Protein AF-A0A7Y0BEG0-F1 (afdb_monomer_lite)

Radius of gyration: 19.0 Å; chains: 1; bounding box: 39×30×55 Å

pLDDT: mean 76.15, std 11.78, range [48.09, 90.31]

Structure (mmCIF, N/CA/C/O backbone):
data_AF-A0A7Y0BEG0-F1
#
_entry.id   AF-A0A7Y0BEG0-F1
#
loop_
_atom_site.group_PDB
_atom_site.id
_atom_site.type_symbol
_atom_site.label_atom_id
_atom_site.label_alt_id
_atom_site.label_comp_id
_atom_site.label_asym_id
_atom_site.label_entity_id
_atom_site.label_seq_id
_atom_site.pdbx_PDB_ins_code
_atom_site.Cartn_x
_atom_site.Cartn_y
_atom_site.Cartn_z
_atom_site.occupancy
_atom_site.B_iso_or_equiv
_atom_site.auth_seq_id
_atom_site.auth_comp_id
_atom_site.auth_asym_id
_atom_site.auth_atom_id
_atom_site.pdbx_PDB_model_num
ATOM 1 N N . MET A 1 1 ? 15.403 -1.562 -17.195 1.00 53.97 1 MET A N 1
ATOM 2 C CA . MET A 1 1 ? 14.228 -0.982 -16.501 1.00 53.97 1 MET A CA 1
ATOM 3 C C . MET A 1 1 ? 14.697 -0.200 -15.284 1.00 53.97 1 MET A C 1
ATOM 5 O O . MET A 1 1 ? 15.656 -0.618 -14.653 1.00 53.97 1 MET A O 1
ATOM 9 N N . ASN A 1 2 ? 14.097 0.963 -15.021 1.00 68.12 2 ASN A N 1
ATOM 10 C CA . ASN A 1 2 ? 14.634 2.037 -14.172 1.00 68.12 2 ASN A CA 1
ATOM 11 C C . ASN A 1 2 ? 14.890 1.625 -12.704 1.00 68.12 2 ASN A C 1
ATOM 13 O O . ASN A 1 2 ? 14.003 1.762 -11.865 1.00 68.12 2 ASN A O 1
ATOM 17 N N . GLN A 1 3 ? 16.120 1.211 -12.370 1.00 78.56 3 GLN A N 1
ATOM 18 C CA . GLN A 1 3 ? 16.546 0.889 -10.994 1.00 78.56 3 GLN A CA 1
ATOM 19 C C . GLN A 1 3 ? 16.280 2.036 -10.006 1.00 78.56 3 GLN A C 1
ATOM 21 O O . GLN A 1 3 ? 15.846 1.801 -8.881 1.00 78.56 3 GLN A O 1
ATOM 26 N N . CYS A 1 4 ? 16.458 3.291 -10.434 1.00 81.19 4 CYS A N 1
ATOM 27 C CA . CYS A 1 4 ? 16.108 4.457 -9.619 1.00 81.19 4 CYS A CA 1
ATOM 28 C C . CYS A 1 4 ? 14.607 4.522 -9.298 1.00 81.19 4 CYS A C 1
ATOM 30 O O . CYS A 1 4 ? 14.233 4.930 -8.201 1.00 81.19 4 CYS A O 1
ATOM 32 N N . TYR A 1 5 ? 13.746 4.098 -10.230 1.00 83.00 5 TYR A N 1
ATOM 33 C CA . TYR A 1 5 ? 12.298 4.060 -10.028 1.00 83.00 5 TYR A CA 1
ATOM 34 C C . TYR A 1 5 ? 11.904 2.945 -9.048 1.00 83.00 5 TYR A C 1
ATOM 36 O O . TYR A 1 5 ? 11.082 3.194 -8.174 1.00 83.00 5 TYR A O 1
ATOM 44 N N . ASP A 1 6 ? 12.532 1.762 -9.117 1.00 84.00 6 ASP A N 1
ATOM 45 C CA . ASP A 1 6 ? 12.348 0.697 -8.109 1.00 84.00 6 ASP A CA 1
ATOM 46 C C . ASP A 1 6 ? 12.735 1.153 -6.710 1.00 84.00 6 ASP A C 1
ATOM 48 O O . ASP A 1 6 ? 11.982 0.972 -5.755 1.00 84.00 6 ASP A O 1
ATOM 52 N N . LEU A 1 7 ? 13.916 1.760 -6.601 1.00 87.69 7 LEU A N 1
ATOM 53 C CA . LEU A 1 7 ? 14.472 2.192 -5.329 1.00 87.69 7 LEU A CA 1
ATOM 54 C C . LEU A 1 7 ? 13.614 3.299 -4.706 1.00 87.69 7 LEU A C 1
ATOM 56 O O . LEU A 1 7 ? 13.339 3.268 -3.506 1.00 87.69 7 LEU A O 1
ATOM 60 N N . ALA A 1 8 ? 13.126 4.237 -5.524 1.00 87.25 8 ALA A N 1
ATOM 61 C CA . ALA A 1 8 ? 12.178 5.255 -5.088 1.00 87.25 8 ALA A CA 1
ATOM 62 C C . ALA A 1 8 ? 10.865 4.632 -4.589 1.00 87.25 8 ALA A C 1
ATOM 64 O O . ALA A 1 8 ? 10.387 4.999 -3.515 1.00 87.25 8 ALA A O 1
ATOM 65 N N . LEU A 1 9 ? 10.307 3.657 -5.313 1.00 86.50 9 LEU A N 1
ATOM 66 C CA . LEU A 1 9 ? 9.065 2.984 -4.922 1.00 86.50 9 LEU A CA 1
ATOM 67 C C . LEU A 1 9 ? 9.219 2.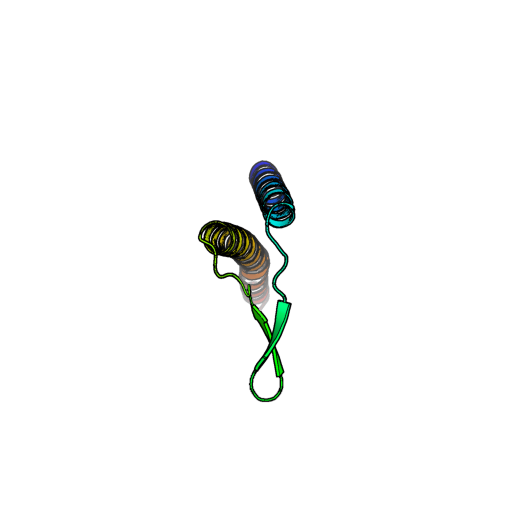198 -3.618 1.00 86.50 9 LEU A C 1
ATOM 69 O O . LEU A 1 9 ? 8.388 2.332 -2.722 1.00 86.50 9 LEU A O 1
ATOM 73 N N . ALA A 1 10 ? 10.319 1.458 -3.471 1.00 87.06 10 ALA A N 1
ATOM 74 C CA . ALA A 1 10 ? 10.643 0.738 -2.244 1.00 87.06 10 ALA A CA 1
ATOM 75 C C . ALA A 1 10 ? 10.791 1.695 -1.050 1.00 87.06 10 ALA A C 1
ATOM 77 O O . ALA A 1 10 ? 10.284 1.424 0.040 1.00 87.06 10 ALA A O 1
ATOM 78 N N . LYS A 1 11 ? 11.424 2.857 -1.253 1.00 90.31 11 LYS A N 1
ATOM 79 C CA . LYS A 1 11 ? 11.589 3.864 -0.199 1.00 90.31 11 LYS A CA 1
ATOM 80 C C . LYS A 1 11 ? 10.273 4.544 0.183 1.00 90.31 11 LYS A C 1
ATOM 82 O O . LYS A 1 11 ? 10.046 4.800 1.369 1.00 90.31 11 LYS A O 1
ATOM 87 N N . LEU A 1 12 ? 9.385 4.785 -0.784 1.00 86.50 12 LEU A N 1
ATOM 88 C CA . LEU A 1 12 ? 8.029 5.282 -0.532 1.00 86.50 12 LEU A CA 1
ATOM 89 C C . LEU A 1 12 ? 7.194 4.256 0.242 1.00 86.50 12 LEU A C 1
ATOM 91 O O . LEU A 1 12 ? 6.540 4.626 1.216 1.00 86.50 12 LEU A O 1
ATOM 95 N N . ALA A 1 13 ? 7.268 2.977 -0.132 1.00 86.75 13 ALA A N 1
ATOM 96 C CA . ALA A 1 13 ? 6.592 1.892 0.575 1.00 86.75 13 ALA A CA 1
ATOM 97 C C . ALA A 1 13 ? 7.076 1.774 2.026 1.00 86.75 13 ALA A C 1
ATOM 99 O O . ALA A 1 13 ? 6.264 1.770 2.951 1.00 86.75 13 ALA A O 1
ATOM 100 N N . HIS A 1 14 ? 8.395 1.775 2.235 1.00 87.81 14 HIS A N 1
ATOM 101 C CA . HIS A 1 14 ? 8.990 1.709 3.567 1.00 87.81 14 HIS A CA 1
ATOM 102 C C . HIS A 1 14 ? 8.564 2.894 4.446 1.00 87.81 14 HIS A C 1
ATOM 104 O O . HIS A 1 14 ? 8.145 2.712 5.588 1.00 87.81 14 HIS A O 1
ATOM 110 N N . THR A 1 15 ? 8.614 4.115 3.908 1.00 86.38 15 THR A N 1
ATOM 111 C CA . THR A 1 15 ? 8.192 5.325 4.634 1.00 86.38 15 THR A CA 1
ATOM 112 C C . THR A 1 15 ? 6.704 5.285 4.983 1.00 86.38 15 THR A C 1
ATOM 114 O O . THR A 1 15 ? 6.326 5.604 6.109 1.00 86.38 15 THR A O 1
ATOM 117 N N . ALA A 1 16 ? 5.852 4.846 4.052 1.00 83.62 16 ALA A N 1
ATOM 118 C CA . ALA A 1 16 ? 4.423 4.691 4.304 1.00 83.62 16 ALA A CA 1
ATOM 119 C C . ALA A 1 16 ? 4.144 3.662 5.411 1.00 83.62 16 ALA A C 1
ATOM 121 O O . ALA A 1 16 ? 3.277 3.884 6.253 1.00 83.62 16 ALA A O 1
ATOM 122 N N . GLN A 1 17 ? 4.912 2.571 5.450 1.00 84.62 17 GLN A N 1
ATOM 123 C CA . GLN A 1 17 ? 4.802 1.550 6.487 1.00 84.62 17 GLN A CA 1
ATOM 124 C C . GLN A 1 17 ? 5.268 2.068 7.854 1.00 84.62 17 GLN A C 1
ATOM 126 O O . GLN A 1 17 ? 4.604 1.822 8.857 1.00 84.62 17 GLN A O 1
ATOM 131 N N . GLN A 1 18 ? 6.349 2.852 7.905 1.00 87.31 18 GLN A N 1
ATOM 132 C CA . GLN A 1 18 ? 6.795 3.507 9.140 1.00 87.31 18 GLN A CA 1
ATOM 133 C C . GLN A 1 18 ? 5.749 4.491 9.677 1.00 87.31 18 GLN A C 1
ATOM 135 O O . GLN A 1 18 ? 5.468 4.510 10.873 1.00 87.31 18 GLN A O 1
ATOM 140 N N . LEU A 1 19 ? 5.116 5.270 8.797 1.00 82.56 19 LEU A N 1
ATOM 141 C CA . LEU A 1 19 ? 4.005 6.145 9.176 1.00 82.56 19 LEU A CA 1
ATOM 142 C C . LEU A 1 19 ? 2.793 5.344 9.664 1.00 82.56 19 LEU A C 1
ATOM 144 O O . LEU A 1 19 ? 2.151 5.743 10.631 1.00 82.56 19 LEU A O 1
ATOM 148 N N . ALA A 1 20 ? 2.517 4.189 9.056 1.00 81.44 20 ALA A N 1
ATOM 149 C CA . ALA A 1 20 ? 1.447 3.303 9.496 1.00 81.44 20 ALA A CA 1
ATOM 150 C C . ALA A 1 20 ? 1.684 2.717 10.895 1.00 81.44 20 ALA A C 1
ATOM 152 O O . ALA A 1 20 ? 0.710 2.486 11.600 1.00 81.44 20 ALA A O 1
ATOM 153 N N . MET A 1 21 ? 2.936 2.533 11.335 1.00 83.31 21 MET A N 1
ATOM 154 C CA . MET A 1 21 ? 3.229 2.095 12.710 1.00 83.31 21 MET A CA 1
ATOM 155 C C . MET A 1 21 ? 2.876 3.147 13.770 1.00 83.31 21 MET A C 1
ATOM 157 O O . MET A 1 21 ? 2.642 2.798 14.921 1.00 83.31 21 MET A O 1
ATOM 161 N N . ASN A 1 22 ? 2.819 4.427 13.390 1.00 82.50 22 ASN A N 1
ATOM 162 C CA . ASN A 1 22 ? 2.453 5.524 14.292 1.00 82.50 22 ASN A CA 1
ATOM 163 C C . ASN A 1 22 ? 0.936 5.721 14.410 1.00 82.50 22 ASN A C 1
ATOM 165 O O . ASN A 1 22 ? 0.472 6.636 15.088 1.00 82.50 22 ASN A O 1
ATOM 169 N N . VAL A 1 23 ? 0.155 4.895 13.718 1.00 79.12 23 VAL A N 1
ATOM 170 C CA . VAL A 1 23 ? -1.294 4.994 13.661 1.00 79.12 23 VAL A CA 1
ATOM 171 C C . VAL A 1 23 ? -1.886 3.659 14.109 1.00 79.12 23 VAL A C 1
ATOM 173 O O . VAL A 1 23 ? -1.422 2.614 13.652 1.00 79.12 23 VAL A O 1
ATOM 176 N N . PRO A 1 24 ? -2.917 3.646 14.975 1.00 75.94 24 PRO A N 1
ATOM 177 C CA . PRO A 1 24 ? -3.523 2.395 15.407 1.00 75.94 24 PRO A CA 1
ATOM 178 C C . PRO A 1 24 ? -4.014 1.596 14.198 1.00 75.94 24 PRO A C 1
ATOM 180 O O . PRO A 1 24 ? -4.695 2.132 13.317 1.00 75.94 24 PRO A O 1
ATOM 183 N N . ALA A 1 25 ? -3.621 0.321 14.149 1.00 69.88 25 ALA A N 1
ATOM 184 C CA . ALA A 1 25 ? -3.892 -0.568 13.029 1.00 69.88 25 ALA A CA 1
ATOM 185 C C . ALA A 1 25 ? -5.406 -0.723 12.789 1.00 69.88 25 ALA A C 1
ATOM 187 O O . ALA A 1 25 ? -6.198 -0.687 13.737 1.00 69.88 25 ALA A O 1
ATOM 188 N N . PRO A 1 26 ? -5.841 -0.904 11.529 1.00 75.69 26 PRO A N 1
ATOM 189 C CA . PRO A 1 26 ? -7.253 -1.083 11.233 1.00 75.69 26 PRO A CA 1
ATOM 190 C C . PRO A 1 26 ? -7.765 -2.370 11.891 1.00 75.69 26 PRO A C 1
ATOM 192 O O . PRO A 1 26 ? -7.173 -3.440 11.759 1.00 75.69 26 PRO A O 1
ATOM 195 N N . SER A 1 27 ? -8.888 -2.264 12.597 1.00 77.62 27 SER A N 1
ATOM 196 C CA . SER A 1 27 ? -9.518 -3.393 13.274 1.00 77.62 27 SER A CA 1
ATOM 197 C C . SER A 1 27 ? -10.341 -4.213 12.280 1.00 77.62 27 SER A C 1
ATOM 199 O O . SER A 1 27 ? -10.876 -3.685 11.297 1.00 77.62 27 SER A O 1
ATOM 201 N N . LYS A 1 28 ? -10.441 -5.521 12.527 1.00 77.81 28 LYS A N 1
ATOM 202 C CA . LYS A 1 28 ? -11.274 -6.430 11.738 1.00 77.81 28 LYS A CA 1
ATOM 203 C C . LYS A 1 28 ? -12.730 -6.210 12.140 1.00 77.81 28 LYS A C 1
ATOM 205 O O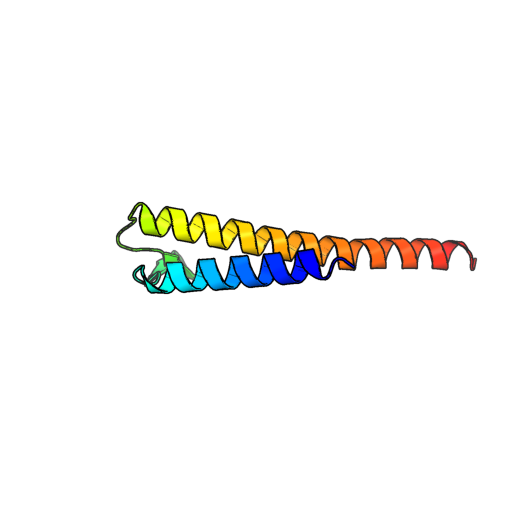 . LYS A 1 28 ? -13.147 -6.633 13.213 1.00 77.81 28 LYS A O 1
ATOM 210 N N . VAL A 1 29 ? -13.496 -5.543 11.283 1.00 79.50 29 VAL A N 1
ATOM 211 C CA . VAL A 1 29 ? -14.913 -5.258 11.527 1.00 79.50 29 VAL A CA 1
ATOM 212 C C . VAL A 1 29 ? -15.764 -6.234 10.707 1.00 79.50 29 VAL A C 1
ATOM 214 O O . VAL A 1 29 ? -15.522 -6.370 9.501 1.00 79.50 29 VAL A O 1
ATOM 217 N N . PRO A 1 30 ? -16.745 -6.925 11.318 1.00 82.69 30 PRO A N 1
ATOM 218 C CA . PRO A 1 30 ? -17.681 -7.759 10.573 1.00 82.69 30 PRO A CA 1
ATOM 219 C C . PRO A 1 30 ? -18.499 -6.892 9.608 1.00 82.69 30 PRO A C 1
ATOM 221 O O . PRO A 1 30 ? -19.018 -5.839 9.982 1.00 82.69 30 PRO A O 1
ATOM 224 N N . PHE A 1 31 ? -18.592 -7.313 8.348 1.00 79.69 31 PHE A N 1
ATOM 225 C CA . PHE A 1 31 ? -19.362 -6.622 7.321 1.00 79.69 31 PHE A CA 1
ATOM 226 C C . PHE A 1 31 ? -20.087 -7.632 6.435 1.00 79.69 31 PHE A C 1
ATOM 228 O O . PHE A 1 31 ? -19.470 -8.331 5.630 1.00 79.69 31 PHE A O 1
ATOM 235 N N . GLN A 1 32 ? -21.414 -7.673 6.577 1.00 81.81 32 GLN A N 1
ATOM 236 C CA . GLN A 1 32 ? -22.280 -8.663 5.932 1.00 81.81 32 GLN A CA 1
ATOM 237 C C . GLN A 1 32 ? -21.785 -10.096 6.220 1.00 81.81 32 GLN A C 1
ATOM 239 O O . GLN A 1 32 ? -21.618 -10.451 7.383 1.00 81.81 32 GLN A O 1
ATOM 244 N N . ASN A 1 33 ? -21.497 -10.886 5.180 1.00 82.12 33 ASN A N 1
ATOM 245 C CA . ASN A 1 33 ? -20.977 -12.255 5.277 1.00 82.12 33 ASN A CA 1
ATOM 246 C C . ASN A 1 33 ? -19.437 -12.336 5.298 1.00 82.12 33 ASN A C 1
ATOM 248 O O . ASN A 1 33 ? -18.878 -13.419 5.140 1.00 82.12 33 ASN A O 1
ATOM 252 N N . SER A 1 34 ? -18.730 -11.212 5.441 1.00 78.81 34 SER A N 1
ATOM 253 C CA . SER A 1 34 ? -17.264 -11.173 5.420 1.00 78.81 34 SER A CA 1
ATOM 254 C C . SER A 1 34 ? -16.710 -10.201 6.468 1.00 78.81 34 SER A C 1
ATOM 256 O O . SER A 1 34 ? -17.422 -9.707 7.343 1.00 78.81 34 SER A O 1
ATOM 258 N N . PHE A 1 35 ? -15.408 -9.944 6.418 1.00 78.94 35 PHE A N 1
ATOM 259 C CA . PHE A 1 35 ? -14.730 -8.983 7.273 1.00 78.94 35 PHE A CA 1
ATOM 260 C C . PHE A 1 35 ? -14.044 -7.911 6.437 1.00 78.94 35 PHE A C 1
ATOM 262 O O . PHE A 1 35 ? -13.463 -8.185 5.389 1.00 78.94 35 PHE A O 1
ATOM 269 N N . VAL A 1 36 ? -14.077 -6.680 6.935 1.00 78.12 36 VAL A N 1
ATOM 270 C CA . VAL A 1 36 ? -13.336 -5.560 6.355 1.00 78.12 36 VAL A CA 1
ATOM 271 C C . VAL A 1 36 ? -12.411 -4.973 7.407 1.00 78.12 36 VAL A C 1
ATOM 273 O O . VAL A 1 36 ? -12.780 -4.815 8.570 1.00 78.12 36 VAL A O 1
ATOM 276 N N . PHE A 1 37 ? -11.197 -4.630 6.995 1.00 75.62 37 PHE A N 1
ATOM 277 C CA . PHE A 1 37 ? -10.275 -3.885 7.841 1.00 75.62 37 PHE A CA 1
ATOM 278 C C . PHE A 1 37 ? -10.670 -2.411 7.803 1.00 75.62 37 PHE A C 1
ATOM 280 O O . PHE A 1 37 ? -10.632 -1.779 6.745 1.00 75.62 37 PHE A O 1
ATOM 287 N N . ARG A 1 38 ? -11.098 -1.867 8.945 1.00 73.00 38 ARG A N 1
ATOM 288 C CA . ARG A 1 38 ? -11.472 -0.455 9.076 1.00 73.00 38 ARG A CA 1
ATOM 289 C C . ARG A 1 38 ? -10.797 0.166 10.285 1.00 73.00 38 ARG A C 1
ATOM 291 O O . ARG A 1 38 ? -10.739 -0.418 11.363 1.00 73.00 38 ARG A O 1
ATOM 298 N N . TYR A 1 39 ? -10.326 1.389 10.097 1.00 73.56 39 TYR A N 1
ATOM 299 C CA . TYR A 1 39 ? -9.899 2.235 11.197 1.00 73.56 39 TYR A CA 1
ATOM 300 C C . TYR A 1 39 ? -11.124 2.641 12.031 1.00 73.56 39 TYR A C 1
ATOM 302 O O . TYR A 1 39 ? -12.073 3.208 11.484 1.00 73.56 39 TYR A O 1
ATOM 310 N N . GLN A 1 40 ? -11.126 2.311 13.328 1.00 65.56 40 GLN A N 1
ATOM 311 C CA . GLN A 1 40 ? -12.252 2.613 14.227 1.00 65.56 40 GLN A CA 1
ATOM 312 C C . GLN A 1 40 ? -12.360 4.113 14.522 1.00 65.56 40 GLN A C 1
ATOM 314 O O . GLN A 1 40 ? -13.454 4.666 14.497 1.00 65.56 40 GLN A O 1
ATOM 319 N N . GLU A 1 41 ? -11.222 4.771 14.738 1.00 67.88 41 GLU A N 1
ATOM 320 C CA . GLU A 1 41 ? -11.160 6.168 15.186 1.00 67.88 41 GLU A CA 1
ATOM 321 C C . GLU A 1 41 ? -11.344 7.189 14.048 1.00 67.88 41 GLU A C 1
ATOM 323 O O . GLU A 1 41 ? -11.629 8.354 14.311 1.00 67.88 41 GLU A O 1
ATOM 328 N N . LYS A 1 42 ? -11.216 6.756 12.782 1.00 71.62 42 LYS A N 1
ATOM 329 C CA . LYS A 1 42 ? -11.339 7.576 11.557 1.00 71.62 42 LYS A CA 1
ATOM 330 C C . LYS A 1 42 ? -10.597 8.921 11.633 1.00 71.62 42 LYS A C 1
ATOM 332 O O . LYS A 1 42 ? -11.093 9.939 11.152 1.00 71.62 42 LYS A O 1
ATOM 337 N N . THR A 1 43 ? -9.408 8.933 12.222 1.00 78.19 43 THR A N 1
ATOM 338 C CA . THR A 1 43 ? -8.612 10.153 12.363 1.00 78.19 43 THR A CA 1
ATOM 339 C C . THR A 1 43 ? -8.060 10.614 11.011 1.00 78.19 43 THR A C 1
ATOM 341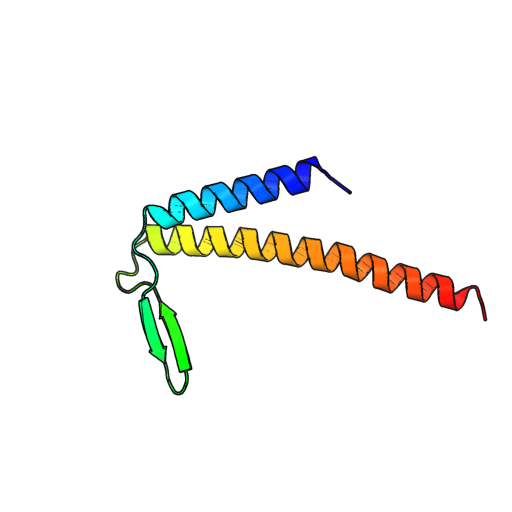 O O . THR A 1 43 ? -7.910 9.833 10.065 1.00 78.19 43 THR A O 1
ATOM 344 N N . ILE A 1 44 ? -7.731 11.903 10.896 1.00 78.19 44 ILE A N 1
ATOM 345 C CA . ILE A 1 44 ? -7.159 12.474 9.665 1.00 78.19 44 ILE A CA 1
ATOM 346 C C . ILE A 1 44 ? -5.839 11.766 9.313 1.00 78.19 44 ILE A C 1
ATOM 348 O O . ILE A 1 44 ? -5.570 11.478 8.150 1.00 78.19 44 ILE A O 1
ATOM 352 N N . GLN A 1 45 ? -5.050 11.403 10.322 1.00 79.75 45 GLN A N 1
ATOM 353 C CA . GLN A 1 45 ? -3.792 10.671 10.204 1.00 79.75 45 GLN A CA 1
ATOM 354 C C . GLN A 1 45 ? -4.006 9.287 9.575 1.00 79.75 45 GLN A C 1
ATOM 356 O O . GLN A 1 45 ? -3.285 8.915 8.649 1.00 79.75 45 GLN A O 1
ATOM 361 N N . GLN A 1 46 ? -5.044 8.557 10.004 1.00 78.88 46 GLN A N 1
ATOM 362 C CA . GLN A 1 46 ? -5.446 7.279 9.402 1.00 78.88 46 GLN A CA 1
ATOM 363 C C . GLN A 1 46 ? -5.829 7.443 7.933 1.00 78.88 46 GLN A C 1
ATOM 365 O O . GLN A 1 46 ? -5.391 6.661 7.090 1.00 78.88 46 GLN A O 1
ATOM 370 N N . ALA A 1 47 ? -6.600 8.483 7.605 1.00 82.88 47 ALA A N 1
ATOM 371 C CA . ALA A 1 47 ? -6.994 8.762 6.229 1.00 82.88 47 ALA A CA 1
ATOM 372 C C . ALA A 1 47 ? -5.786 9.099 5.337 1.00 82.88 47 ALA A C 1
ATOM 374 O O . ALA A 1 47 ? -5.700 8.608 4.209 1.00 82.88 47 ALA A O 1
ATOM 375 N N . ILE A 1 48 ? -4.831 9.887 5.845 1.00 83.69 48 ILE A N 1
ATOM 376 C CA . ILE A 1 48 ? -3.595 10.237 5.132 1.00 83.69 48 ILE A CA 1
ATOM 377 C C . ILE A 1 48 ? -2.746 8.987 4.886 1.00 83.69 48 ILE A C 1
ATOM 379 O O . ILE A 1 48 ? -2.355 8.742 3.744 1.00 83.69 48 ILE A O 1
ATOM 383 N N . VAL A 1 49 ? -2.512 8.164 5.915 1.00 85.00 49 VAL A N 1
ATOM 384 C CA . VAL A 1 49 ? -1.755 6.908 5.786 1.00 85.00 49 VAL A CA 1
ATOM 385 C C . VAL A 1 49 ? -2.440 5.964 4.801 1.00 85.00 49 VAL A C 1
ATOM 387 O O . VAL A 1 49 ? -1.793 5.448 3.892 1.00 85.00 49 VAL A O 1
ATOM 390 N N . GLN A 1 50 ? -3.758 5.787 4.904 1.00 83.25 50 GLN A N 1
ATOM 391 C CA . GLN A 1 50 ? -4.514 4.931 3.992 1.00 83.25 50 GLN A CA 1
ATOM 392 C C . GLN A 1 50 ? -4.423 5.420 2.540 1.00 83.25 50 GLN A C 1
ATOM 394 O O . GLN A 1 50 ? -4.280 4.610 1.619 1.00 83.25 50 GLN A O 1
ATOM 399 N N . LYS A 1 51 ? -4.492 6.738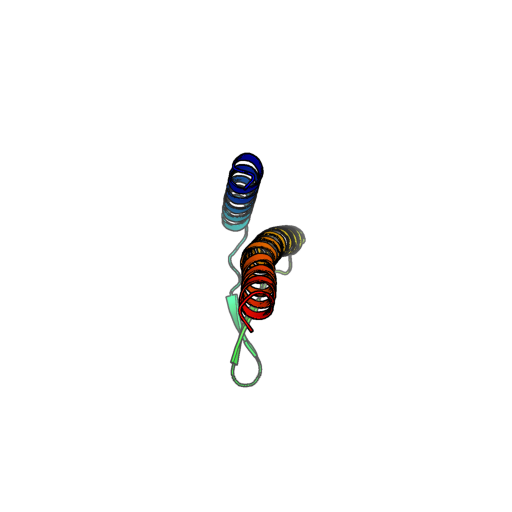 2.316 1.00 86.94 51 LYS A N 1
ATOM 400 C CA . LYS A 1 51 ? -4.351 7.331 0.982 1.00 86.94 51 LYS A CA 1
ATOM 401 C C . LYS A 1 51 ? -2.935 7.138 0.433 1.00 86.94 51 LYS A C 1
ATOM 403 O O . LYS A 1 51 ? -2.789 6.796 -0.739 1.00 86.94 51 LYS A O 1
ATOM 408 N N . LEU A 1 52 ? -1.918 7.317 1.274 1.00 86.19 52 LEU A N 1
ATOM 409 C CA . LEU A 1 52 ? -0.513 7.144 0.911 1.00 86.19 52 LEU A CA 1
ATOM 410 C C . LEU A 1 52 ? -0.213 5.694 0.518 1.00 86.19 52 LEU A C 1
ATOM 412 O O . LEU A 1 52 ? 0.309 5.449 -0.568 1.00 86.19 52 LEU A O 1
ATOM 416 N N . VAL A 1 53 ? -0.612 4.735 1.357 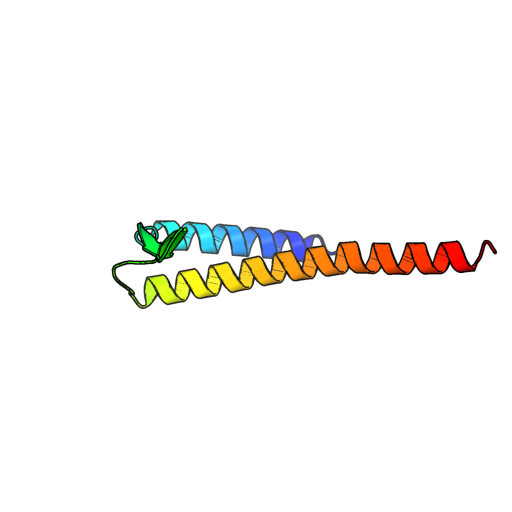1.00 86.50 53 VAL A N 1
ATOM 417 C CA . VAL A 1 53 ? -0.452 3.300 1.081 1.00 86.50 53 VAL A CA 1
ATOM 418 C C . VAL A 1 53 ? -1.154 2.929 -0.223 1.00 86.50 53 VAL A C 1
ATOM 420 O O . VAL A 1 53 ? -0.551 2.289 -1.080 1.00 86.50 53 VAL A O 1
ATOM 423 N N . ARG A 1 54 ? -2.392 3.400 -0.429 1.00 85.31 54 ARG A N 1
ATOM 424 C CA . ARG A 1 54 ? -3.135 3.145 -1.670 1.00 85.31 54 ARG A CA 1
ATOM 425 C C . ARG A 1 54 ? -2.398 3.670 -2.903 1.00 85.31 54 ARG A C 1
ATOM 427 O O . ARG A 1 54 ? -2.332 2.954 -3.893 1.00 85.31 54 ARG A O 1
ATOM 434 N N . ALA A 1 55 ? -1.827 4.873 -2.849 1.00 88.12 55 ALA A N 1
ATOM 435 C CA . ALA A 1 55 ? -1.071 5.431 -3.970 1.00 88.12 55 ALA A CA 1
ATOM 436 C C . ALA A 1 55 ? 0.171 4.589 -4.311 1.00 88.12 55 ALA A C 1
ATOM 438 O O . ALA A 1 55 ? 0.400 4.286 -5.481 1.00 88.12 55 ALA A O 1
ATOM 439 N N . VAL A 1 56 ? 0.933 4.156 -3.302 1.00 87.88 56 VAL A N 1
ATOM 440 C CA . VAL A 1 56 ? 2.116 3.302 -3.502 1.00 87.88 56 VAL A CA 1
ATOM 441 C C . VAL A 1 56 ? 1.727 1.930 -4.061 1.00 87.88 56 VAL A C 1
ATOM 443 O O . VAL A 1 56 ? 2.357 1.453 -5.004 1.00 87.88 56 VAL A O 1
ATOM 446 N N . SER A 1 57 ? 0.655 1.314 -3.550 1.00 86.06 57 SER A N 1
ATOM 447 C CA . SER A 1 57 ? 0.138 0.047 -4.082 1.00 86.06 57 SER A CA 1
ATOM 448 C C . SER A 1 57 ? -0.320 0.171 -5.536 1.00 86.06 57 SER A C 1
ATOM 450 O O . SER A 1 57 ? -0.012 -0.705 -6.342 1.00 86.06 57 SER A O 1
ATOM 452 N N . THR A 1 58 ? -1.000 1.263 -5.900 1.00 86.06 58 THR A N 1
ATOM 453 C CA . THR A 1 58 ? -1.390 1.523 -7.293 1.00 86.06 58 THR A CA 1
ATOM 454 C C . THR A 1 58 ? -0.167 1.691 -8.189 1.00 86.06 58 THR A C 1
ATOM 456 O O . THR A 1 58 ? -0.128 1.107 -9.264 1.00 86.06 58 THR A O 1
ATOM 459 N N . LEU A 1 59 ? 0.858 2.427 -7.748 1.00 86.44 59 LEU A N 1
ATOM 460 C CA . LEU A 1 59 ? 2.102 2.583 -8.509 1.00 86.44 59 LEU A CA 1
ATOM 461 C C . LEU A 1 59 ? 2.810 1.238 -8.736 1.00 86.44 59 LEU A C 1
ATOM 463 O O . LEU A 1 59 ? 3.245 0.960 -9.853 1.00 86.44 59 LEU A O 1
ATOM 467 N N . HIS A 1 60 ? 2.868 0.374 -7.717 1.00 85.31 60 HIS A N 1
ATOM 468 C CA . HIS A 1 60 ? 3.374 -0.994 -7.865 1.00 85.31 60 HIS A CA 1
ATOM 469 C C . HIS A 1 60 ? 2.553 -1.809 -8.871 1.00 85.31 60 HIS A C 1
ATOM 471 O O . HIS A 1 60 ? 3.130 -2.487 -9.720 1.00 85.31 60 HIS A O 1
ATOM 477 N N . ALA A 1 61 ? 1.222 -1.737 -8.795 1.00 85.38 61 ALA A N 1
ATOM 478 C CA . ALA A 1 61 ? 0.336 -2.458 -9.700 1.00 85.38 61 ALA A CA 1
ATOM 479 C C . ALA A 1 61 ? 0.502 -1.986 -11.150 1.00 85.38 61 ALA A C 1
ATOM 481 O O . ALA A 1 61 ? 0.676 -2.813 -12.037 1.00 85.38 61 ALA A O 1
ATOM 482 N N . THR A 1 62 ? 0.529 -0.673 -11.393 1.00 85.62 62 THR A N 1
ATOM 483 C CA . THR A 1 62 ? 0.767 -0.107 -12.728 1.00 85.62 62 THR A CA 1
ATOM 484 C C . THR A 1 62 ? 2.126 -0.526 -13.269 1.00 85.62 62 THR A C 1
ATOM 486 O O . THR A 1 62 ? 2.222 -0.921 -14.425 1.00 85.62 62 THR A O 1
ATOM 489 N N . ARG A 1 63 ? 3.174 -0.515 -12.439 1.00 84.00 63 ARG A N 1
ATOM 490 C CA . ARG A 1 63 ? 4.495 -1.003 -12.840 1.00 84.00 63 ARG A CA 1
ATOM 491 C C . ARG A 1 63 ? 4.456 -2.474 -13.263 1.00 84.00 63 ARG A C 1
ATOM 493 O O . ARG A 1 63 ? 4.999 -2.814 -14.309 1.00 84.00 63 ARG A O 1
ATOM 500 N N . LEU A 1 64 ? 3.821 -3.330 -12.461 1.00 82.00 64 LEU A N 1
ATOM 501 C CA . LEU A 1 64 ? 3.675 -4.755 -12.764 1.00 82.00 64 LEU A CA 1
ATOM 502 C C . LEU A 1 64 ? 2.859 -4.974 -14.047 1.00 82.00 64 LEU A C 1
ATOM 504 O O . LEU A 1 64 ? 3.198 -5.833 -14.854 1.00 82.00 64 LEU A O 1
ATOM 508 N N . LEU A 1 65 ? 1.805 -4.179 -14.250 1.00 81.25 65 LEU A N 1
ATOM 509 C CA . LEU A 1 65 ? 0.987 -4.197 -15.462 1.00 81.25 65 LEU A CA 1
ATOM 510 C C . LEU A 1 65 ? 1.768 -3.737 -16.690 1.00 81.25 65 LEU A C 1
ATOM 512 O O . LEU A 1 65 ? 1.600 -4.332 -17.743 1.00 81.25 65 LEU A O 1
ATOM 516 N N . MET A 1 66 ? 2.626 -2.722 -16.578 1.00 79.06 66 MET A N 1
ATOM 517 C CA . MET A 1 66 ? 3.491 -2.306 -17.683 1.00 79.06 66 MET A CA 1
ATOM 518 C C . MET A 1 66 ? 4.484 -3.417 -18.031 1.00 79.06 66 MET A C 1
ATOM 520 O O . MET A 1 66 ? 4.590 -3.783 -19.194 1.00 79.06 66 MET A O 1
ATOM 524 N N . ASP A 1 67 ? 5.144 -4.013 -17.038 1.00 77.25 67 ASP A N 1
ATOM 525 C CA . ASP A 1 67 ? 6.088 -5.120 -17.246 1.00 77.25 67 ASP A CA 1
ATOM 526 C C . ASP A 1 67 ? 5.426 -6.329 -17.942 1.00 77.25 67 ASP A C 1
ATOM 528 O O . ASP A 1 67 ? 5.922 -6.849 -18.942 1.00 77.25 67 ASP A O 1
ATOM 532 N N . LYS A 1 68 ? 4.231 -6.719 -17.479 1.00 68.56 68 LYS A N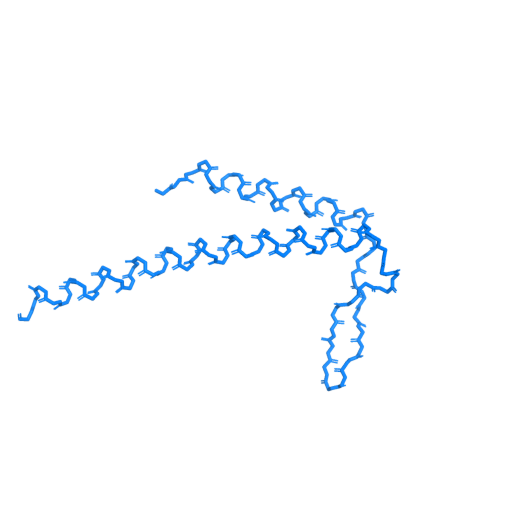 1
ATOM 533 C CA . LYS A 1 68 ? 3.432 -7.814 -18.057 1.00 68.56 68 LYS A CA 1
ATOM 534 C C . LYS A 1 68 ? 2.798 -7.458 -19.408 1.00 68.56 68 LYS A C 1
ATOM 536 O O . LYS A 1 68 ? 2.726 -8.311 -20.287 1.00 68.56 68 LYS A O 1
ATOM 541 N N . GLY A 1 69 ? 2.330 -6.223 -19.576 1.00 60.66 69 GLY A N 1
ATOM 542 C CA . GLY A 1 69 ? 1.683 -5.729 -20.794 1.00 60.66 69 GLY A CA 1
ATOM 543 C C . GLY A 1 69 ? 2.659 -5.631 -21.963 1.00 60.66 69 GLY A C 1
ATOM 544 O O . GLY A 1 69 ? 2.342 -6.088 -23.057 1.00 60.66 69 GLY A O 1
ATOM 545 N N . PHE A 1 70 ? 3.888 -5.167 -21.710 1.00 56.50 70 PHE A N 1
ATOM 546 C CA . PHE A 1 70 ? 4.973 -5.213 -22.695 1.00 56.50 70 PHE A CA 1
ATOM 547 C C . PHE A 1 70 ? 5.345 -6.649 -23.088 1.00 56.50 70 PHE A C 1
ATOM 549 O O . PHE A 1 70 ? 5.647 -6.904 -24.254 1.00 56.50 70 PHE A O 1
ATOM 556 N N . PHE A 1 71 ? 5.294 -7.598 -22.146 1.00 52.88 71 PHE A N 1
ATOM 557 C CA . PHE A 1 71 ? 5.534 -9.011 -22.447 1.00 52.88 71 PHE A CA 1
ATOM 558 C C . PHE A 1 71 ? 4.439 -9.597 -23.353 1.00 52.88 71 PHE A C 1
ATOM 560 O O . PHE A 1 71 ? 4.738 -10.320 -24.299 1.00 52.88 71 PHE A O 1
ATOM 567 N N . GLN A 1 72 ? 3.174 -9.240 -23.116 1.00 54.53 72 GLN A N 1
ATOM 568 C CA . GLN A 1 72 ? 2.052 -9.700 -23.938 1.00 54.53 72 GLN A CA 1
ATOM 569 C C . GLN A 1 72 ? 2.113 -9.151 -25.375 1.00 54.53 72 GLN A C 1
ATOM 571 O O . GLN A 1 72 ? 1.794 -9.865 -26.326 1.00 54.53 72 GLN A O 1
ATOM 576 N N . GLU A 1 73 ? 2.547 -7.903 -25.551 1.00 53.47 73 GLU A N 1
ATOM 577 C CA . GLU A 1 73 ? 2.628 -7.262 -26.868 1.00 53.47 73 GLU A CA 1
ATOM 578 C C . GLU A 1 73 ? 3.839 -7.748 -27.689 1.00 53.47 73 GLU A C 1
ATOM 580 O O . GLU A 1 73 ? 3.714 -7.958 -28.897 1.00 53.47 73 GLU A O 1
ATOM 585 N N . GLN A 1 74 ? 4.980 -8.043 -27.048 1.00 56.62 74 GLN A N 1
ATOM 586 C CA . GLN A 1 74 ? 6.126 -8.666 -27.729 1.00 56.62 74 GLN A CA 1
ATOM 587 C C . GLN A 1 74 ? 5.834 -10.090 -28.206 1.00 56.62 74 GLN A C 1
ATOM 589 O O . GLN A 1 74 ? 6.183 -10.421 -29.337 1.00 56.62 74 GLN A O 1
ATOM 594 N N . VAL A 1 75 ? 5.179 -10.922 -27.387 1.00 56.47 75 VAL A N 1
ATOM 595 C CA . VAL A 1 75 ? 4.835 -12.300 -27.783 1.00 56.47 75 VAL A CA 1
ATOM 596 C C . VAL A 1 75 ? 3.916 -12.290 -29.003 1.00 56.47 75 VAL A C 1
ATOM 598 O O . VAL A 1 75 ? 4.194 -12.977 -29.982 1.00 56.47 75 VAL A O 1
ATOM 601 N N . ARG A 1 76 ? 2.895 -11.423 -29.011 1.00 51.69 76 ARG A N 1
ATOM 602 C CA . ARG A 1 76 ? 1.962 -11.319 -30.141 1.00 51.69 76 ARG A CA 1
ATOM 603 C C . ARG A 1 76 ? 2.629 -10.828 -31.429 1.00 51.69 76 ARG A C 1
ATOM 605 O O . ARG A 1 76 ? 2.250 -11.254 -32.515 1.00 51.69 76 ARG A O 1
ATOM 612 N N . SER A 1 77 ? 3.613 -9.934 -31.323 1.00 54.56 77 SER A N 1
ATOM 613 C CA . SER A 1 77 ? 4.378 -9.466 -32.485 1.00 54.56 77 SER A CA 1
ATOM 614 C C . SER A 1 77 ? 5.316 -10.555 -33.029 1.00 54.56 77 SER A C 1
ATOM 616 O O . SER A 1 77 ? 5.440 -10.720 -34.240 1.00 54.56 77 SER A O 1
ATOM 618 N N . ASN A 1 78 ? 5.928 -11.351 -32.145 1.00 53.72 78 ASN A N 1
ATOM 619 C CA . ASN A 1 78 ? 6.852 -12.419 -32.533 1.00 53.72 78 ASN A CA 1
ATOM 620 C C . ASN A 1 78 ? 6.134 -13.639 -33.149 1.00 53.72 78 ASN A C 1
ATOM 622 O O . ASN A 1 78 ? 6.661 -14.273 -34.061 1.00 53.72 78 ASN A O 1
ATOM 626 N N . GLU A 1 79 ? 4.910 -13.938 -32.704 1.00 56.69 79 GLU A N 1
ATOM 627 C CA . GLU A 1 79 ? 4.054 -14.969 -33.315 1.00 56.69 79 GLU A CA 1
ATOM 628 C C . GLU A 1 79 ? 3.549 -14.564 -34.713 1.00 56.69 79 GLU A C 1
ATOM 630 O O . GLU A 1 79 ? 3.379 -15.416 -35.578 1.00 56.69 79 GLU A O 1
ATOM 635 N N . CYS A 1 80 ? 3.371 -13.265 -34.983 1.00 51.62 80 CYS A N 1
ATOM 636 C CA . CYS A 1 80 ? 2.924 -12.778 -36.296 1.00 51.62 80 CYS A CA 1
ATOM 637 C C . CYS A 1 80 ? 4.032 -12.810 -37.372 1.00 51.62 80 CYS A C 1
ATOM 639 O O . CYS A 1 80 ? 3.737 -12.832 -38.560 1.00 51.62 80 CYS A O 1
ATOM 641 N N . LEU A 1 81 ? 5.310 -12.825 -36.977 1.00 55.00 81 LEU A N 1
ATOM 642 C CA . LEU A 1 81 ? 6.456 -12.904 -37.900 1.00 55.00 81 LEU A CA 1
ATOM 643 C C . LEU A 1 81 ? 6.870 -14.346 -38.242 1.00 55.00 81 LEU A C 1
ATOM 645 O O . LEU A 1 81 ? 7.803 -14.548 -39.017 1.00 55.00 81 LEU A O 1
ATOM 649 N N . THR A 1 82 ? 6.206 -15.342 -37.651 1.00 55.12 82 THR A N 1
ATOM 650 C CA . THR A 1 82 ? 6.518 -16.770 -37.823 1.00 55.12 82 THR A CA 1
ATOM 651 C C . THR A 1 82 ? 5.391 -17.576 -38.484 1.00 55.12 82 THR A C 1
ATOM 653 O O . THR A 1 82 ? 5.484 -18.801 -38.526 1.00 55.12 82 THR A O 1
ATOM 656 N N . SER A 1 83 ? 4.360 -16.916 -39.035 1.00 48.09 83 SER A N 1
ATOM 657 C CA . SER A 1 83 ? 3.289 -17.530 -39.848 1.00 48.09 83 SER A CA 1
ATOM 658 C C . SER A 1 83 ? 3.270 -17.009 -41.280 1.00 48.09 83 SER A C 1
ATOM 660 O O . SER A 1 83 ? 3.544 -15.804 -41.468 1.00 48.09 83 SER A O 1
#

Foldseek 3Di:
DDPVVVVVLVVLLVVLVVLCVVAPWFDFDDDDPHTDRHDPVPDPSVVVSVVSNVVSVVVVVVVVCVVVVVVVVVVVVVVVVVD

Secondary structure (DSSP, 8-state):
--HHHHHHHHHHHHHHHHHHHTSPPPEEEEETTEEEEE-SS--HHHHHHHHHHHHHHHHHHHHHHHHHHHHHHHHHHHHHT--

Sequence (83 aa):
MNQCYDLALAKLAHTAQQLAMNVPAPSKVPFQNSFVFRYQEKTIQQAIVQKLVRAVSTLHATRLLMDKGFFQEQVRSNECLTS